Protein AF-A0A0K8J7E3-F1 (afdb_monomer_lite)

Radius of gyration: 13.88 Å; chains: 1; bounding box: 33×21×39 Å

Organism: NCBI:txid1679721

Secondar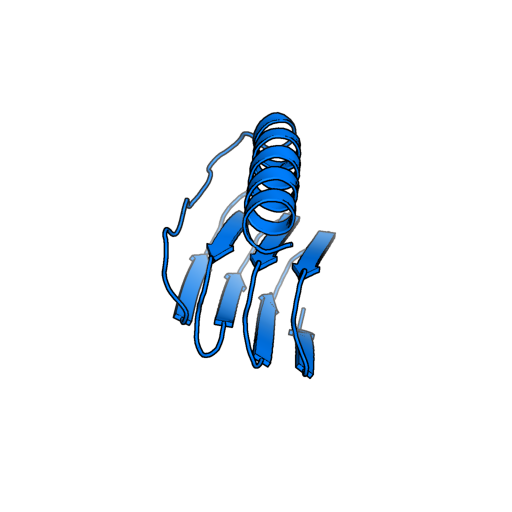y structure (DSSP, 8-state):
-HHHHHHHHHHHHHHHHTT--SS-EEEES-SEEEEEEES-S-EEEEEEESS-S-EEEEEEEES-SEEEEEEEESS-SEEEEEEEESS-SEEEEEEEESS-SEEEEEEE-

Sequence (109 aa):
MRKFKKLMVATSLLMIFSFLLPAVQTSGNVGEEVNICSDAPAVDTILVCSDAPAVDTILVCSDAPAVDTILVCSDAPAVDTILVCSDAPAVDTILVCSDAPAVDTILVC

Structure (mmCIF, N/CA/C/O backbone):
data_AF-A0A0K8J7E3-F1
#
_entry.id   AF-A0A0K8J7E3-F1
#
loop_
_atom_site.group_PDB
_atom_site.id
_atom_site.type_symbol
_atom_site.label_atom_id
_atom_site.label_alt_id
_atom_site.label_comp_id
_atom_site.label_asym_id
_atom_site.label_entity_id
_atom_site.label_seq_id
_atom_site.pdbx_PDB_ins_code
_atom_site.Cartn_x
_atom_site.Cartn_y
_atom_site.Cartn_z
_atom_site.occupancy
_atom_site.B_iso_or_equiv
_atom_site.auth_seq_id
_atom_site.auth_comp_id
_atom_site.auth_asym_id
_atom_site.auth_atom_id
_atom_site.pdbx_PDB_model_num
ATOM 1 N N . MET A 1 1 ? -14.131 5.461 23.973 1.00 55.53 1 MET A N 1
ATOM 2 C CA . MET A 1 1 ? -13.858 4.874 22.641 1.00 55.53 1 MET A CA 1
ATOM 3 C C . MET A 1 1 ? -12.931 5.751 21.792 1.00 55.53 1 MET A C 1
ATOM 5 O O . MET A 1 1 ? -11.831 5.305 21.502 1.00 55.53 1 MET A O 1
ATOM 9 N N . ARG A 1 2 ? -13.282 7.012 21.473 1.00 56.03 2 ARG A N 1
ATOM 10 C CA . ARG A 1 2 ? -12.467 7.901 20.602 1.00 56.03 2 ARG A CA 1
ATOM 11 C C . ARG A 1 2 ? -10.999 8.099 21.032 1.00 56.03 2 ARG A C 1
ATOM 13 O O . ARG A 1 2 ? -10.121 8.135 20.181 1.00 56.03 2 ARG A O 1
ATOM 20 N N . LYS A 1 3 ? -10.712 8.178 22.341 1.00 58.88 3 LYS A N 1
ATOM 21 C CA . LYS A 1 3 ? -9.329 8.319 22.848 1.00 58.88 3 LYS A CA 1
ATOM 22 C C . LYS A 1 3 ? -8.465 7.060 22.682 1.00 58.88 3 LYS A C 1
ATOM 24 O O . LYS A 1 3 ? -7.262 7.191 22.518 1.00 58.88 3 LYS A O 1
ATOM 29 N N . PHE A 1 4 ? -9.069 5.871 22.689 1.00 62.53 4 PHE A N 1
ATOM 30 C CA . PHE A 1 4 ? -8.343 4.610 22.505 1.00 62.53 4 PHE A CA 1
ATOM 31 C C . PHE A 1 4 ? -8.008 4.362 21.032 1.00 62.53 4 PHE A C 1
ATOM 33 O O . PHE A 1 4 ? -6.882 3.985 20.743 1.00 62.53 4 PHE A O 1
ATOM 40 N N . LYS A 1 5 ? -8.930 4.672 20.104 1.00 61.81 5 LYS A N 1
ATOM 41 C CA . LYS A 1 5 ? -8.663 4.619 18.652 1.00 61.81 5 LYS A CA 1
ATOM 42 C C . LYS A 1 5 ? -7.498 5.538 18.255 1.00 61.81 5 LYS A C 1
ATOM 44 O O . LYS A 1 5 ? -6.548 5.074 17.641 1.00 61.81 5 LYS A O 1
ATOM 49 N N . LYS A 1 6 ? -7.507 6.802 18.707 1.00 60.34 6 LYS A N 1
ATOM 50 C CA . LYS A 1 6 ? -6.403 7.749 18.447 1.00 60.34 6 LYS A CA 1
ATOM 51 C C . LYS A 1 6 ? -5.060 7.278 19.010 1.00 60.34 6 LYS A C 1
ATOM 53 O O . LYS A 1 6 ? -4.040 7.450 18.356 1.00 60.34 6 LYS A O 1
ATOM 58 N N . LEU A 1 7 ? -5.058 6.673 20.199 1.00 66.12 7 LEU A N 1
ATOM 59 C CA . LEU A 1 7 ? -3.838 6.132 20.799 1.00 66.12 7 LEU A CA 1
ATOM 60 C C . LEU A 1 7 ? -3.306 4.931 20.008 1.00 66.12 7 LEU A C 1
ATOM 62 O O . LEU A 1 7 ? -2.111 4.859 19.764 1.00 66.12 7 LEU A O 1
ATOM 66 N N . MET A 1 8 ? -4.196 4.036 19.578 1.00 68.12 8 MET A N 1
ATOM 67 C CA . MET A 1 8 ? -3.845 2.821 18.844 1.00 68.12 8 MET A CA 1
ATOM 68 C C . MET A 1 8 ? -3.277 3.139 17.454 1.00 68.12 8 MET A C 1
ATOM 70 O O . MET A 1 8 ? -2.258 2.569 17.067 1.00 68.12 8 MET A O 1
ATOM 74 N N . VAL A 1 9 ? -3.862 4.120 16.755 1.00 66.31 9 VAL A N 1
ATOM 75 C CA . VAL A 1 9 ? -3.327 4.636 15.486 1.00 66.31 9 VAL A CA 1
ATOM 76 C C . VAL A 1 9 ? -1.984 5.324 15.697 1.00 66.31 9 VAL A C 1
ATOM 78 O O . VAL A 1 9 ? -1.047 5.026 14.970 1.00 66.31 9 VAL A O 1
ATOM 81 N N . ALA A 1 10 ? -1.839 6.168 16.723 1.00 64.56 10 ALA A N 1
ATOM 82 C CA . ALA A 1 10 ? -0.562 6.817 17.024 1.00 64.56 10 ALA A CA 1
ATOM 83 C C . ALA A 1 10 ? 0.552 5.805 17.351 1.00 64.56 10 ALA A C 1
ATOM 85 O O . ALA A 1 10 ? 1.688 5.979 16.922 1.00 64.56 10 ALA A O 1
ATOM 86 N N . THR A 1 11 ? 0.242 4.721 18.067 1.00 68.38 11 THR A N 1
ATOM 87 C CA . THR A 1 11 ? 1.211 3.647 18.335 1.00 68.38 11 THR A CA 1
ATOM 88 C C . THR A 1 11 ? 1.515 2.797 17.104 1.00 68.38 11 THR A C 1
ATOM 90 O O . THR A 1 11 ? 2.665 2.415 16.913 1.00 68.38 11 THR A O 1
ATOM 93 N N . SER A 1 12 ? 0.517 2.526 16.254 1.00 68.19 12 SER A N 1
ATOM 94 C CA . SER A 1 12 ? 0.716 1.815 14.984 1.00 68.19 12 SER A CA 1
ATOM 95 C C . SER A 1 12 ? 1.587 2.637 14.037 1.00 68.19 12 SER A C 1
ATOM 97 O O . SER A 1 12 ? 2.507 2.113 13.423 1.00 68.19 12 SER A O 1
ATOM 99 N N . LEU A 1 13 ? 1.348 3.946 13.992 1.00 63.56 13 LEU A N 1
ATOM 100 C CA . LEU A 1 13 ? 2.118 4.912 13.227 1.00 63.56 13 LEU A CA 1
ATOM 101 C C . LEU A 1 13 ? 3.582 4.963 13.677 1.00 63.56 13 LEU A C 1
ATOM 103 O O . LEU A 1 13 ? 4.485 4.924 12.848 1.00 63.56 13 LEU A O 1
ATOM 107 N N . LEU A 1 14 ? 3.818 5.009 14.991 1.00 65.75 14 LEU A N 1
ATOM 108 C CA . LEU A 1 14 ? 5.164 5.027 15.566 1.00 65.75 14 LEU A CA 1
ATOM 109 C C . LEU A 1 14 ? 5.933 3.724 15.282 1.00 65.75 14 LEU A C 1
ATOM 111 O O . LEU A 1 14 ? 7.144 3.761 15.070 1.00 65.75 14 LEU A O 1
ATOM 115 N N . MET A 1 15 ? 5.237 2.582 15.252 1.00 67.75 15 MET A N 1
ATOM 116 C CA . MET A 1 15 ? 5.818 1.295 14.854 1.00 67.75 15 MET A CA 1
ATOM 117 C C . MET A 1 15 ? 6.211 1.303 13.373 1.00 67.75 15 MET A C 1
ATOM 119 O O . MET A 1 15 ? 7.345 0.968 13.058 1.00 67.75 15 MET A O 1
ATOM 123 N N . ILE A 1 16 ? 5.322 1.749 12.482 1.00 64.56 16 ILE A N 1
ATOM 124 C CA . ILE A 1 16 ? 5.559 1.803 11.029 1.00 64.56 16 ILE A CA 1
ATOM 125 C C . ILE A 1 16 ? 6.735 2.732 10.685 1.00 64.56 16 ILE A C 1
ATOM 127 O O . ILE A 1 16 ? 7.652 2.324 9.977 1.00 64.56 16 ILE A O 1
ATOM 131 N N . PHE A 1 17 ? 6.776 3.939 11.262 1.00 61.16 17 PHE A N 1
ATOM 132 C CA . PHE A 1 17 ? 7.888 4.885 11.079 1.00 61.16 17 PHE A CA 1
ATOM 133 C C . PHE A 1 17 ? 9.241 4.346 11.566 1.00 61.16 17 PHE A C 1
ATOM 135 O O . PHE A 1 17 ? 10.281 4.772 11.077 1.00 61.16 17 PHE A O 1
ATOM 142 N N . SER A 1 18 ? 9.247 3.424 12.534 1.00 61.78 18 SER A N 1
ATOM 143 C CA . SER A 1 18 ? 10.486 2.830 13.055 1.00 61.78 18 SER A CA 1
ATOM 144 C C . SER A 1 18 ? 11.093 1.779 12.115 1.00 61.78 18 SER A C 1
ATOM 146 O O . SER A 1 18 ? 12.245 1.399 12.317 1.00 61.78 18 SER A O 1
ATOM 148 N N . PHE A 1 19 ? 10.340 1.296 11.119 1.00 57.16 19 PHE A N 1
ATOM 149 C CA . PHE A 1 19 ? 10.766 0.236 10.198 1.00 57.16 19 PHE A CA 1
ATOM 150 C C . PHE A 1 19 ? 11.220 0.733 8.815 1.00 57.16 19 PHE A C 1
ATOM 152 O O . PHE A 1 19 ? 11.915 -0.014 8.133 1.00 57.16 19 PHE A O 1
ATOM 159 N N . LEU A 1 20 ? 10.893 1.965 8.409 1.00 51.16 20 LEU A N 1
ATOM 160 C CA . LEU A 1 20 ? 11.206 2.495 7.073 1.00 51.16 20 LEU A CA 1
ATOM 161 C C . LEU A 1 20 ? 12.085 3.752 7.158 1.00 51.16 20 LEU A C 1
ATOM 163 O O . LEU A 1 20 ? 11.618 4.824 7.540 1.00 51.16 20 LEU A O 1
ATOM 167 N N . LEU A 1 21 ? 13.359 3.638 6.775 1.00 48.16 21 LEU A N 1
ATOM 168 C CA . LEU A 1 21 ? 14.202 4.799 6.475 1.00 48.16 21 LEU A CA 1
ATOM 169 C C . LEU A 1 21 ? 15.165 4.454 5.329 1.00 48.16 21 LEU A C 1
ATOM 171 O O . LEU A 1 21 ? 16.216 3.850 5.562 1.00 48.16 21 LEU A O 1
ATOM 175 N N . PRO A 1 22 ? 14.787 4.795 4.089 1.00 45.75 22 PRO A N 1
ATOM 176 C CA . PRO A 1 22 ? 15.450 5.894 3.378 1.00 45.75 22 PRO A CA 1
ATOM 177 C C . PRO A 1 22 ? 14.476 6.779 2.554 1.00 45.75 22 PRO A C 1
ATOM 179 O O . PRO A 1 22 ? 13.308 6.469 2.408 1.00 45.75 22 PRO A O 1
ATOM 182 N N . ALA A 1 23 ? 14.956 7.949 2.101 1.00 44.88 23 ALA A N 1
ATOM 183 C CA . ALA A 1 23 ? 14.295 8.918 1.198 1.00 44.88 23 ALA A CA 1
ATOM 184 C C . ALA A 1 23 ? 12.768 9.134 1.354 1.00 44.88 23 ALA A C 1
ATOM 186 O O . ALA A 1 23 ? 12.042 9.245 0.372 1.00 44.88 23 ALA A O 1
ATOM 187 N N . VAL A 1 24 ? 12.290 9.268 2.592 1.00 51.22 24 VAL A N 1
ATOM 188 C CA . VAL A 1 24 ? 10.866 9.450 2.898 1.00 51.22 24 VAL A CA 1
ATOM 189 C C . VAL A 1 24 ? 10.342 10.777 2.329 1.00 51.22 24 VAL A C 1
ATOM 191 O O . VAL A 1 24 ? 10.682 11.850 2.835 1.00 51.22 24 VAL A O 1
ATOM 194 N N . GLN A 1 25 ? 9.466 10.721 1.321 1.00 51.31 25 GLN A N 1
ATOM 195 C CA . GLN A 1 25 ? 8.551 11.828 1.035 1.00 51.31 25 GLN A CA 1
ATOM 196 C C . GLN A 1 25 ? 7.442 11.767 2.092 1.00 51.31 25 GLN A C 1
ATOM 198 O O . GLN A 1 25 ? 6.471 11.028 1.965 1.00 51.31 25 GLN A O 1
ATOM 203 N N . THR A 1 26 ? 7.630 12.470 3.213 1.00 45.78 26 THR A N 1
ATOM 204 C CA . THR A 1 26 ? 6.584 12.582 4.236 1.00 45.78 26 THR A CA 1
ATOM 205 C C . THR A 1 26 ? 5.537 13.572 3.743 1.00 45.78 26 THR A C 1
ATOM 207 O O . THR A 1 26 ? 5.725 14.784 3.882 1.00 45.78 26 THR A O 1
ATOM 210 N N . SER A 1 27 ? 4.436 13.083 3.188 1.00 48.56 27 SER A N 1
ATOM 211 C CA . SER A 1 27 ? 3.274 13.924 2.923 1.00 48.56 27 SER A CA 1
ATOM 212 C C . SER A 1 27 ? 2.382 13.952 4.165 1.00 48.56 27 SER A C 1
ATOM 214 O O . SER A 1 27 ? 1.929 12.925 4.672 1.00 48.56 27 SER A O 1
ATOM 216 N N . GLY A 1 28 ? 2.220 15.139 4.750 1.00 55.50 28 GLY A N 1
ATOM 217 C CA . GLY A 1 28 ? 1.432 15.345 5.964 1.00 55.50 28 GLY A CA 1
ATOM 218 C C . GLY A 1 28 ? -0.008 15.756 5.660 1.00 55.50 28 GLY A C 1
ATOM 219 O O . GLY A 1 28 ? -0.233 16.662 4.866 1.00 55.50 28 GLY A O 1
ATOM 220 N N . ASN A 1 29 ? -0.968 15.160 6.378 1.00 52.81 29 ASN A N 1
ATOM 221 C CA . ASN A 1 29 ? -2.349 15.632 6.586 1.00 52.81 29 ASN A CA 1
ATOM 222 C C . ASN A 1 29 ? -3.222 15.893 5.340 1.0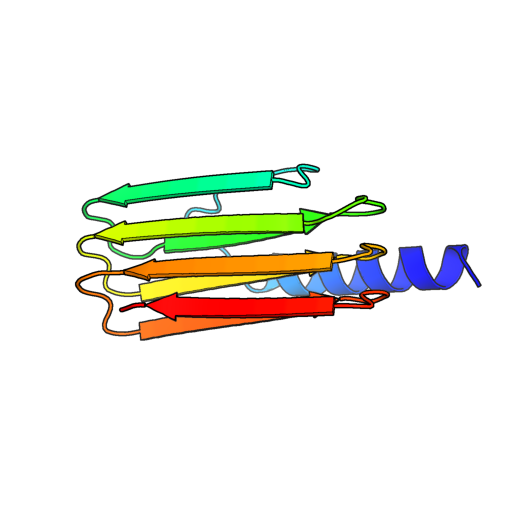0 52.81 29 ASN A C 1
ATOM 224 O O . ASN A 1 29 ? -4.273 16.523 5.480 1.00 52.81 29 ASN A O 1
ATOM 228 N N . VAL A 1 30 ? -2.844 15.429 4.152 1.00 56.44 30 VAL A N 1
ATOM 229 C CA . VAL A 1 30 ? -3.617 15.657 2.926 1.00 56.44 30 VAL A CA 1
ATOM 230 C C . VAL A 1 30 ? -4.515 14.465 2.600 1.00 56.44 30 VAL A C 1
ATOM 232 O O . VAL A 1 30 ? -4.069 13.327 2.559 1.00 56.44 30 VAL A O 1
ATOM 235 N N . GLY A 1 31 ? -5.801 14.738 2.369 1.00 67.69 31 GLY A N 1
ATOM 236 C CA . GLY A 1 31 ? -6.757 13.766 1.821 1.00 67.69 31 GLY A CA 1
ATOM 237 C C . GLY A 1 31 ? -6.583 13.512 0.320 1.00 67.69 31 GLY A C 1
ATOM 238 O O . GLY A 1 31 ? -7.342 12.741 -0.242 1.00 67.69 31 GLY A O 1
ATOM 239 N N . GLU A 1 32 ? -5.614 14.163 -0.325 1.00 77.31 32 GLU A N 1
ATOM 240 C CA . GLU A 1 32 ? -5.294 13.974 -1.738 1.00 77.31 32 GLU A CA 1
ATOM 241 C C . GLU A 1 32 ? -3.785 14.170 -1.942 1.00 77.31 32 GLU A C 1
ATOM 243 O O . GLU A 1 32 ? -3.239 15.224 -1.604 1.00 77.31 32 GLU A O 1
ATOM 248 N N . GLU A 1 33 ? -3.106 13.159 -2.478 1.00 81.12 33 GLU A N 1
ATOM 249 C CA . GLU A 1 33 ? -1.678 13.200 -2.790 1.00 81.12 33 GLU A CA 1
ATOM 250 C C . GLU A 1 33 ? -1.413 12.677 -4.202 1.00 81.12 33 GLU A C 1
ATOM 252 O O . GLU A 1 33 ? -1.900 11.618 -4.595 1.00 81.12 33 GLU A O 1
ATOM 257 N N . VAL A 1 34 ? -0.589 13.410 -4.956 1.00 82.12 34 VAL A N 1
ATOM 258 C CA . VAL A 1 34 ? -0.076 12.970 -6.254 1.00 82.12 34 VAL A CA 1
ATOM 259 C C . VAL A 1 34 ? 1.441 13.084 -6.245 1.00 82.12 34 VAL A C 1
ATOM 261 O O . VAL A 1 34 ? 1.977 14.185 -6.109 1.00 82.12 34 VAL A O 1
ATOM 264 N N . ASN A 1 35 ? 2.130 11.961 -6.427 1.00 80.06 35 ASN A N 1
ATOM 265 C CA . ASN A 1 35 ? 3.585 11.906 -6.500 1.00 80.06 35 ASN A CA 1
ATOM 266 C C . ASN A 1 35 ? 4.033 11.343 -7.857 1.00 80.06 35 ASN A C 1
ATOM 268 O O . ASN A 1 35 ? 3.495 10.349 -8.344 1.00 80.06 35 ASN A O 1
ATOM 272 N N . ILE A 1 36 ? 5.007 12.007 -8.484 1.00 80.56 36 ILE A N 1
ATOM 273 C CA . ILE A 1 36 ? 5.538 11.641 -9.801 1.00 80.56 36 ILE A CA 1
ATOM 274 C C . ILE A 1 36 ? 7.058 11.552 -9.702 1.00 80.56 36 ILE A C 1
ATOM 276 O O . ILE A 1 36 ? 7.721 12.528 -9.352 1.00 80.56 36 ILE A O 1
ATOM 280 N N . CYS A 1 37 ? 7.613 10.391 -10.040 1.00 75.38 37 CYS A N 1
ATOM 281 C CA . CYS A 1 37 ? 9.047 10.124 -9.989 1.00 75.38 37 CYS A CA 1
ATOM 282 C C . CYS A 1 37 ? 9.542 9.543 -11.326 1.00 75.38 37 CYS A C 1
ATOM 284 O O . CYS A 1 37 ? 8.883 8.693 -11.925 1.00 75.38 37 CYS A O 1
ATOM 286 N N . SER A 1 38 ? 10.724 9.969 -11.774 1.00 73.44 38 SER A N 1
ATOM 287 C CA . SER A 1 38 ? 11.450 9.382 -12.910 1.00 73.44 38 SER A CA 1
ATOM 288 C C . SER A 1 38 ? 12.881 9.093 -12.483 1.00 73.44 38 SER A C 1
ATOM 290 O O . SER A 1 38 ? 13.524 10.004 -11.966 1.00 73.44 38 SER A O 1
ATOM 292 N N . ASP A 1 39 ? 13.361 7.880 -12.760 1.00 72.44 39 ASP A N 1
ATOM 293 C CA . ASP A 1 39 ? 14.749 7.448 -12.550 1.00 72.44 39 ASP A CA 1
ATOM 294 C C . ASP A 1 39 ? 15.180 7.550 -11.076 1.00 72.44 39 ASP A C 1
ATOM 296 O O . ASP A 1 39 ? 15.927 8.439 -10.657 1.00 72.44 39 ASP A O 1
ATOM 300 N N . ALA A 1 40 ? 14.636 6.648 -10.255 1.00 67.38 40 ALA A N 1
ATOM 301 C CA . ALA A 1 40 ? 14.926 6.575 -8.826 1.00 67.38 40 ALA A CA 1
ATOM 302 C C . ALA A 1 40 ? 15.268 5.133 -8.429 1.00 67.38 40 ALA A C 1
ATOM 304 O O . ALA A 1 40 ? 14.520 4.226 -8.765 1.00 67.38 40 ALA A O 1
ATOM 305 N N . PRO A 1 41 ? 16.341 4.882 -7.656 1.00 69.81 41 PRO A N 1
ATOM 306 C CA . PRO A 1 41 ? 16.726 3.519 -7.280 1.00 69.81 41 PRO A CA 1
ATOM 307 C C . PRO A 1 41 ? 15.683 2.807 -6.399 1.00 69.81 41 PRO A C 1
ATOM 309 O O . PRO A 1 41 ? 15.652 1.580 -6.378 1.00 69.81 41 PRO A O 1
ATOM 312 N N . ALA A 1 42 ? 14.857 3.567 -5.677 1.00 76.44 42 ALA A N 1
ATOM 313 C CA . ALA A 1 42 ? 13.682 3.106 -4.943 1.00 76.44 42 ALA A CA 1
ATOM 314 C C . ALA A 1 42 ? 12.744 4.298 -4.686 1.00 76.44 42 ALA A C 1
ATOM 316 O O . ALA A 1 42 ? 13.215 5.440 -4.600 1.00 76.44 42 ALA A O 1
ATOM 317 N N . VAL A 1 43 ? 11.443 4.035 -4.551 1.00 77.38 43 VAL A N 1
ATOM 318 C CA . VAL A 1 43 ? 10.428 5.033 -4.191 1.00 77.38 43 VAL A CA 1
ATOM 319 C C . VAL A 1 43 ? 9.634 4.548 -2.986 1.00 77.38 43 VAL A C 1
ATOM 321 O O . VAL A 1 43 ? 8.827 3.635 -3.117 1.00 77.38 43 VAL A O 1
ATOM 324 N N . ASP A 1 44 ? 9.805 5.226 -1.850 1.00 78.19 44 ASP A N 1
ATOM 325 C CA . ASP A 1 44 ? 9.105 4.904 -0.605 1.00 78.19 44 ASP A CA 1
ATOM 326 C C . ASP A 1 44 ? 8.159 6.051 -0.223 1.00 78.19 44 ASP A C 1
ATOM 328 O O . ASP A 1 44 ? 8.591 7.180 0.039 1.00 78.19 44 ASP A O 1
ATOM 332 N N . THR A 1 45 ? 6.855 5.774 -0.182 1.00 77.50 45 THR A N 1
ATOM 333 C CA . THR A 1 45 ? 5.819 6.758 0.167 1.00 77.50 45 THR A CA 1
ATOM 334 C C . THR A 1 45 ? 5.117 6.350 1.454 1.00 77.50 45 THR A C 1
ATOM 336 O O . THR A 1 45 ? 4.640 5.224 1.578 1.00 77.50 45 THR A O 1
ATOM 339 N N . ILE A 1 46 ? 5.029 7.271 2.420 1.00 76.06 46 ILE A N 1
ATOM 340 C CA . ILE A 1 46 ? 4.275 7.065 3.661 1.00 76.06 46 ILE A CA 1
ATOM 341 C C . ILE A 1 46 ? 3.284 8.213 3.829 1.00 76.06 46 ILE A C 1
ATOM 343 O O . ILE A 1 46 ? 3.690 9.343 4.112 1.00 76.06 46 ILE A O 1
ATOM 347 N N . LEU A 1 47 ? 1.992 7.901 3.730 1.00 76.44 47 LEU A N 1
ATOM 348 C CA . LEU A 1 47 ? 0.908 8.856 3.946 1.00 76.44 47 LEU A CA 1
ATOM 349 C C . LEU A 1 47 ? 0.120 8.508 5.211 1.00 76.44 47 LEU A C 1
ATOM 351 O O . LEU A 1 47 ? -0.209 7.352 5.494 1.00 76.44 47 LEU A O 1
ATOM 355 N N . VAL A 1 48 ? -0.164 9.542 6.005 1.00 75.12 48 VAL A N 1
ATOM 356 C CA . VAL A 1 48 ? -0.780 9.410 7.325 1.00 75.12 48 VAL A CA 1
ATOM 357 C C . VAL A 1 48 ? -1.861 10.460 7.502 1.00 75.12 48 VAL A C 1
ATOM 359 O O . VAL A 1 48 ? -1.583 11.651 7.662 1.00 75.12 48 VAL A O 1
ATOM 362 N N . CYS A 1 49 ? -3.104 9.995 7.565 1.00 72.94 49 CYS A N 1
ATOM 363 C CA . CYS A 1 49 ? -4.277 10.849 7.667 1.00 72.94 49 CYS A CA 1
ATOM 364 C C . CYS A 1 49 ? -5.117 10.496 8.898 1.00 72.94 49 CYS A C 1
ATOM 366 O O . CYS A 1 49 ? -5.391 9.336 9.215 1.00 72.94 49 CYS A O 1
ATOM 368 N N . SER A 1 50 ? -5.553 11.527 9.618 1.00 72.25 50 SER A N 1
ATOM 369 C CA . SER A 1 50 ? -6.459 11.393 10.756 1.00 72.25 50 SER A CA 1
ATOM 370 C C . SER A 1 50 ? -7.656 12.295 10.524 1.00 72.25 50 SER A C 1
ATOM 372 O O . SER A 1 50 ? -7.476 13.508 10.549 1.00 72.25 50 SER A O 1
ATOM 374 N N . ASP A 1 51 ? -8.851 11.708 10.425 1.00 71.06 51 ASP A N 1
ATOM 375 C CA . ASP A 1 51 ? -10.116 12.442 10.264 1.00 71.06 51 ASP A CA 1
ATOM 376 C C . ASP A 1 51 ? -10.173 13.196 8.922 1.00 71.06 51 ASP A C 1
ATOM 378 O O . ASP A 1 51 ? -10.189 14.426 8.875 1.00 71.06 51 ASP A O 1
ATOM 382 N N . ALA A 1 52 ? -10.129 12.438 7.821 1.00 68.50 52 ALA A N 1
ATOM 383 C CA . ALA A 1 52 ? -10.191 12.959 6.457 1.00 68.50 52 ALA A CA 1
ATOM 384 C C . ALA A 1 52 ? -11.506 12.516 5.791 1.00 68.50 52 ALA A C 1
ATOM 386 O O . ALA A 1 52 ? -11.896 11.370 5.955 1.00 68.50 52 ALA A O 1
ATOM 387 N N . PRO A 1 53 ? -12.213 13.372 5.037 1.00 72.19 53 PRO A N 1
ATOM 388 C CA . PRO A 1 53 ? -13.476 12.995 4.391 1.00 72.19 53 PRO A CA 1
ATOM 389 C C . PRO A 1 53 ? -13.311 11.989 3.235 1.00 72.19 53 PRO A C 1
ATOM 391 O O . PRO A 1 53 ? -14.260 11.272 2.930 1.00 72.19 53 PRO A O 1
ATOM 394 N N . ALA A 1 54 ? -12.132 11.929 2.621 1.00 82.00 54 ALA A N 1
ATOM 395 C CA . ALA A 1 54 ? -11.666 10.906 1.685 1.00 82.00 54 ALA A CA 1
ATOM 396 C C . ALA A 1 54 ? -10.128 10.951 1.670 1.00 82.00 54 ALA A C 1
ATOM 398 O O . ALA A 1 54 ? -9.549 11.960 2.100 1.00 82.00 54 ALA A O 1
ATOM 399 N N . VAL A 1 55 ? -9.484 9.864 1.246 1.00 85.19 55 VAL A N 1
ATOM 400 C CA . VAL A 1 55 ? -8.029 9.799 1.076 1.00 85.19 55 VAL A CA 1
ATOM 401 C C . VAL A 1 55 ? -7.705 9.205 -0.283 1.00 85.19 55 VAL A C 1
ATOM 403 O O . VAL A 1 55 ? -7.829 7.999 -0.459 1.00 85.19 55 VAL A O 1
ATOM 406 N N . ASP A 1 56 ? -7.231 10.049 -1.190 1.00 86.69 56 ASP A N 1
ATOM 407 C CA . ASP A 1 56 ? -6.895 9.667 -2.556 1.00 86.69 56 ASP A CA 1
ATOM 408 C C . ASP A 1 56 ? -5.382 9.788 -2.757 1.00 86.69 56 ASP A C 1
ATOM 410 O O . ASP A 1 56 ? -4.784 10.831 -2.493 1.00 86.69 56 ASP A O 1
ATOM 414 N N . THR A 1 57 ? -4.736 8.715 -3.203 1.00 86.00 57 THR A N 1
ATOM 415 C CA . THR A 1 57 ? -3.288 8.684 -3.443 1.00 86.00 57 THR A CA 1
ATOM 416 C C . THR A 1 57 ? -3.015 8.226 -4.862 1.00 86.00 57 THR A C 1
ATOM 418 O O . THR A 1 57 ? -3.447 7.146 -5.254 1.00 86.00 57 THR A O 1
ATOM 421 N N . ILE A 1 58 ? -2.268 9.016 -5.630 1.00 86.44 58 ILE A N 1
ATOM 422 C CA . ILE A 1 58 ? -1.803 8.647 -6.966 1.00 86.44 58 ILE A CA 1
ATOM 423 C C . ILE A 1 58 ? -0.280 8.691 -6.985 1.00 86.44 58 ILE A C 1
ATOM 425 O O . ILE A 1 58 ? 0.324 9.748 -6.813 1.00 86.44 58 ILE A O 1
ATOM 429 N N . LEU A 1 59 ? 0.347 7.551 -7.245 1.00 83.94 59 LEU A N 1
ATOM 430 C CA . LEU A 1 59 ? 1.789 7.442 -7.403 1.00 83.94 59 LEU A CA 1
ATOM 431 C C . LEU A 1 59 ? 2.112 7.002 -8.831 1.00 83.94 59 LEU A C 1
ATOM 433 O O . LEU A 1 59 ? 1.612 5.982 -9.300 1.00 83.94 59 LEU A O 1
ATOM 437 N N . VAL A 1 60 ? 2.931 7.789 -9.531 1.00 83.81 60 VAL A N 1
ATOM 438 C CA . VAL A 1 60 ? 3.387 7.499 -10.895 1.00 83.81 60 VAL A CA 1
ATOM 439 C C . VAL A 1 60 ? 4.909 7.431 -10.916 1.00 83.81 60 VAL A C 1
ATOM 441 O O . VAL A 1 60 ? 5.581 8.438 -10.692 1.00 83.81 60 VAL A O 1
ATOM 444 N N . CYS A 1 61 ? 5.467 6.259 -11.209 1.00 77.12 61 CYS A N 1
ATOM 445 C CA . CYS A 1 61 ? 6.911 6.036 -11.224 1.00 77.12 61 CYS A CA 1
ATOM 446 C C . CYS A 1 61 ? 7.386 5.446 -12.555 1.00 77.12 61 CYS A C 1
ATOM 448 O O . CYS A 1 61 ? 6.818 4.490 -13.075 1.00 77.12 61 CYS A O 1
ATOM 450 N N . SER A 1 62 ? 8.472 5.984 -13.100 1.00 75.94 62 SER A N 1
ATOM 451 C CA . SER A 1 62 ? 9.153 5.419 -14.268 1.00 75.94 62 SER A CA 1
ATOM 452 C C . SER A 1 62 ? 10.590 5.075 -13.904 1.00 75.94 62 SER A C 1
ATOM 454 O O . SER A 1 62 ? 11.282 5.941 -13.374 1.00 75.94 62 SER A O 1
ATOM 456 N N . ASP A 1 63 ? 11.029 3.864 -14.256 1.00 74.25 63 ASP A N 1
ATOM 457 C CA . ASP A 1 63 ? 12.395 3.366 -14.027 1.00 74.25 63 ASP A CA 1
ATOM 458 C C . ASP A 1 63 ? 12.783 3.385 -12.537 1.00 74.25 63 ASP A C 1
ATOM 460 O O . ASP A 1 63 ? 13.560 4.223 -12.073 1.00 74.25 63 ASP A O 1
ATOM 464 N N . ALA A 1 64 ? 12.139 2.506 -11.759 1.00 68.75 64 ALA A N 1
ATOM 465 C CA . ALA A 1 64 ? 12.369 2.394 -10.324 1.00 68.75 64 ALA A CA 1
ATOM 466 C C . ALA A 1 64 ? 12.460 0.924 -9.887 1.00 68.75 64 ALA A C 1
ATOM 468 O O . ALA A 1 64 ? 11.441 0.242 -9.890 1.00 68.75 64 ALA A O 1
ATOM 469 N N . PRO A 1 65 ? 13.635 0.424 -9.452 1.00 70.56 65 PRO A N 1
ATOM 470 C CA . PRO A 1 65 ? 13.820 -0.961 -9.016 1.00 70.56 65 PRO A CA 1
ATOM 471 C C . PRO A 1 65 ? 12.853 -1.448 -7.920 1.00 70.56 65 PRO A C 1
ATOM 473 O O . PRO A 1 65 ? 12.575 -2.644 -7.841 1.00 70.56 65 PRO A O 1
ATOM 476 N N . ALA A 1 66 ? 12.352 -0.553 -7.068 1.00 78.94 66 ALA A N 1
ATOM 477 C CA . ALA A 1 66 ? 11.376 -0.880 -6.033 1.00 78.94 66 ALA A CA 1
ATOM 478 C C . ALA A 1 66 ? 10.435 0.301 -5.768 1.00 78.94 66 ALA A C 1
ATOM 480 O O . ALA A 1 66 ? 10.877 1.455 -5.781 1.00 78.94 66 ALA A O 1
ATOM 481 N N . VAL A 1 67 ? 9.159 0.005 -5.512 1.00 81.12 67 VAL A N 1
ATOM 482 C CA . VAL A 1 67 ? 8.157 0.986 -5.079 1.00 81.12 67 VAL A CA 1
ATOM 483 C C . VAL A 1 67 ? 7.399 0.463 -3.863 1.00 81.12 67 VAL A C 1
ATOM 485 O O . VAL A 1 67 ? 6.598 -0.461 -3.992 1.00 81.12 67 VAL A O 1
ATOM 488 N N . ASP A 1 68 ? 7.581 1.116 -2.718 1.00 81.00 68 ASP A N 1
ATOM 489 C CA . ASP A 1 68 ? 6.916 0.764 -1.469 1.00 81.00 68 ASP A CA 1
ATOM 490 C C . ASP A 1 68 ? 5.978 1.896 -1.038 1.00 81.00 68 ASP A C 1
ATOM 492 O O . ASP A 1 68 ? 6.366 3.054 -0.878 1.00 81.00 68 ASP A O 1
ATOM 496 N N . THR A 1 69 ? 4.701 1.579 -0.836 1.00 80.81 69 THR A N 1
ATOM 497 C CA . THR A 1 69 ? 3.694 2.550 -0.388 1.00 80.81 69 THR A CA 1
ATOM 498 C C . THR A 1 69 ? 3.057 2.091 0.911 1.00 80.81 69 THR A C 1
ATOM 500 O O . THR A 1 69 ? 2.528 0.985 0.996 1.00 80.81 69 THR A O 1
ATOM 503 N N . ILE A 1 70 ? 3.054 2.952 1.926 1.00 79.94 70 ILE A N 1
ATOM 504 C CA . ILE A 1 70 ? 2.344 2.724 3.182 1.00 79.94 70 ILE A CA 1
ATOM 505 C C . ILE A 1 70 ? 1.326 3.835 3.408 1.00 79.94 70 ILE A C 1
ATOM 507 O O . ILE A 1 70 ? 1.679 5.003 3.560 1.00 79.94 70 ILE A O 1
ATOM 511 N N . LEU A 1 71 ? 0.058 3.452 3.510 1.00 79.81 71 LEU A N 1
ATOM 512 C CA . LEU A 1 71 ? -1.044 4.360 3.788 1.00 79.81 71 LEU A CA 1
ATOM 513 C C . LEU A 1 71 ? -1.697 4.024 5.131 1.00 79.81 71 LEU A C 1
ATOM 515 O O . LEU A 1 71 ? -2.115 2.891 5.369 1.00 79.81 71 LEU A O 1
ATOM 519 N N . VAL A 1 72 ? -1.792 5.014 6.023 1.00 77.69 72 VAL A N 1
ATOM 520 C CA . VAL A 1 72 ? -2.390 4.870 7.358 1.00 77.69 72 VAL A CA 1
ATOM 521 C C . VAL A 1 72 ? -3.507 5.893 7.567 1.00 77.69 72 VAL A C 1
ATOM 523 O O . VAL A 1 72 ? -3.256 7.097 7.639 1.00 77.69 72 VAL A O 1
ATOM 526 N N . CYS A 1 73 ? -4.743 5.420 7.748 1.00 76.88 73 CYS A N 1
ATOM 527 C CA . CYS A 1 73 ? -5.932 6.262 7.920 1.00 76.88 73 CYS A CA 1
ATOM 528 C C . CYS A 1 73 ? -6.726 5.890 9.185 1.00 76.88 73 CYS A C 1
ATOM 530 O O . CYS A 1 73 ? -7.072 4.729 9.414 1.00 76.88 73 CYS A O 1
ATOM 532 N N . SER A 1 74 ? -7.061 6.874 10.029 1.00 73.81 74 SER A N 1
ATOM 533 C CA . SER A 1 74 ? -7.825 6.612 11.266 1.00 73.81 74 SER A CA 1
ATOM 534 C C . SER A 1 74 ? -9.346 6.677 11.110 1.00 73.81 74 SER A C 1
ATOM 536 O O . SER A 1 74 ? -10.044 6.010 11.875 1.00 73.81 74 SER A O 1
ATOM 538 N N . ASP A 1 75 ? -9.841 7.558 10.248 1.00 73.81 75 ASP A N 1
ATOM 539 C CA . ASP A 1 75 ? -11.265 7.860 10.072 1.00 73.81 75 ASP A CA 1
ATOM 540 C C . ASP A 1 75 ? -11.400 8.512 8.694 1.00 73.81 75 ASP A C 1
ATOM 542 O O . ASP A 1 75 ? -10.983 9.663 8.526 1.00 73.81 75 ASP A O 1
ATOM 546 N N . ALA A 1 76 ? -11.812 7.720 7.702 1.00 74.38 76 ALA A N 1
ATOM 547 C CA . ALA A 1 76 ? -11.964 8.156 6.321 1.00 74.38 76 ALA A CA 1
ATOM 548 C C . ALA A 1 76 ? -13.138 7.440 5.635 1.00 74.38 76 ALA A C 1
ATOM 550 O O . ALA A 1 76 ? -13.099 6.225 5.504 1.00 74.38 76 ALA A O 1
ATOM 551 N N . PRO A 1 77 ? -14.180 8.149 5.167 1.00 78.31 77 PRO A N 1
ATOM 552 C CA . PRO A 1 77 ? -15.298 7.563 4.424 1.00 78.31 77 PRO A CA 1
ATOM 553 C C . PRO A 1 77 ? -14.919 6.735 3.183 1.00 78.31 77 PRO A C 1
ATOM 555 O O . PRO A 1 77 ? -15.651 5.805 2.841 1.00 78.31 77 PRO A O 1
ATOM 558 N N . ALA A 1 78 ? -13.803 7.055 2.529 1.00 84.00 78 ALA A N 1
ATOM 559 C CA . ALA A 1 78 ? -13.246 6.310 1.403 1.00 84.00 78 ALA A CA 1
ATOM 560 C C . ALA A 1 78 ? -11.717 6.437 1.382 1.00 84.00 78 ALA A C 1
ATOM 562 O O . ALA A 1 78 ? -11.180 7.447 1.855 1.00 84.00 78 ALA A O 1
ATOM 563 N N . VAL A 1 79 ? -11.044 5.412 0.856 1.00 86.00 79 VAL A N 1
ATOM 564 C CA . VAL A 1 79 ? -9.599 5.405 0.620 1.00 86.00 79 VAL A CA 1
ATOM 565 C C . VAL A 1 79 ? -9.300 4.803 -0.748 1.00 86.00 79 VAL A C 1
ATOM 567 O O . VAL A 1 79 ? -9.488 3.601 -0.931 1.00 86.00 79 VAL A O 1
ATOM 570 N N . ASP A 1 80 ? -8.780 5.619 -1.659 1.00 88.38 80 ASP A N 1
ATOM 571 C CA . ASP A 1 80 ? -8.482 5.228 -3.031 1.00 88.38 80 ASP A CA 1
ATOM 572 C C . ASP A 1 80 ? -6.980 5.372 -3.304 1.00 88.38 80 ASP A C 1
ATOM 574 O O . ASP A 1 80 ? -6.394 6.447 -3.171 1.00 88.38 80 ASP A O 1
ATOM 578 N N . THR A 1 81 ? -6.337 4.283 -3.720 1.00 87.38 81 THR A N 1
ATOM 579 C CA . THR A 1 81 ? -4.913 4.275 -4.077 1.00 87.38 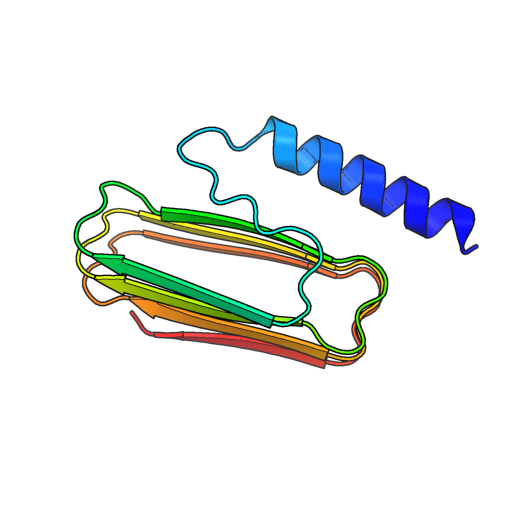81 THR A CA 1
ATOM 580 C C . THR A 1 81 ? -4.744 3.857 -5.527 1.00 87.38 81 THR A C 1
ATOM 582 O O . THR A 1 81 ? -5.198 2.789 -5.930 1.00 87.38 81 THR A O 1
ATOM 585 N N . ILE A 1 82 ? -4.042 4.664 -6.315 1.00 88.94 82 ILE A N 1
ATOM 586 C CA . ILE A 1 82 ? -3.651 4.352 -7.685 1.00 88.94 82 ILE A CA 1
ATOM 587 C C . ILE A 1 82 ? -2.132 4.381 -7.764 1.00 88.94 82 ILE A C 1
ATOM 589 O O . ILE A 1 82 ? -1.504 5.414 -7.554 1.00 88.94 82 ILE A O 1
ATOM 593 N N . LEU A 1 83 ? -1.544 3.249 -8.120 1.00 86.19 83 LEU A N 1
ATOM 594 C CA . LEU A 1 83 ? -0.125 3.126 -8.394 1.00 86.19 83 LEU A CA 1
ATOM 595 C C . LEU A 1 83 ? 0.070 2.777 -9.867 1.00 86.19 83 LEU A C 1
ATOM 597 O O . LEU A 1 83 ? -0.466 1.783 -10.350 1.00 86.19 83 LEU A O 1
ATOM 601 N N . VAL A 1 84 ? 0.819 3.618 -10.575 1.00 85.75 84 VAL A N 1
ATOM 602 C CA . VAL A 1 84 ? 1.235 3.420 -11.961 1.00 85.75 84 VAL A CA 1
ATOM 603 C C . VAL A 1 84 ? 2.754 3.361 -12.004 1.00 85.75 84 VAL A C 1
ATOM 605 O O . VAL A 1 84 ? 3.432 4.336 -11.692 1.00 85.75 84 VAL A O 1
ATOM 608 N N . CYS A 1 85 ? 3.301 2.233 -12.425 1.00 80.69 85 CYS A N 1
ATOM 609 C CA . CYS A 1 85 ? 4.717 2.059 -12.693 1.00 80.69 85 CYS A CA 1
ATOM 610 C C . CYS A 1 85 ? 4.939 1.503 -14.104 1.00 80.69 85 CYS A C 1
ATOM 612 O O . CYS A 1 85 ? 3.991 1.057 -14.742 1.00 80.69 85 CYS A O 1
ATOM 614 N N . SER A 1 86 ? 6.155 1.664 -14.638 1.00 77.31 86 SER A N 1
ATOM 615 C CA . SER A 1 86 ? 6.496 1.215 -16.001 1.00 77.31 86 SER A CA 1
ATOM 616 C C . SER A 1 86 ? 7.705 0.281 -16.071 1.00 77.31 86 SER A C 1
ATOM 618 O O . SER A 1 86 ? 7.901 -0.356 -17.103 1.00 77.31 86 SER A O 1
ATOM 620 N N . ASP A 1 87 ? 8.542 0.245 -15.030 1.00 71.50 87 ASP A N 1
ATOM 621 C CA . ASP A 1 87 ? 9.698 -0.658 -14.940 1.00 71.50 87 ASP A CA 1
ATOM 622 C C . ASP A 1 87 ? 10.076 -0.844 -13.460 1.00 71.50 87 ASP A C 1
ATOM 624 O O . ASP A 1 87 ? 11.074 -0.312 -12.970 1.00 71.50 87 ASP A O 1
ATOM 628 N N . ALA A 1 88 ? 9.178 -1.499 -12.712 1.00 66.00 88 ALA A N 1
ATOM 629 C CA . ALA A 1 88 ? 9.345 -1.772 -11.287 1.00 66.00 88 ALA A CA 1
ATOM 630 C C . ALA A 1 88 ? 9.379 -3.287 -11.013 1.00 66.00 88 ALA A C 1
ATOM 632 O O . ALA A 1 88 ? 8.333 -3.939 -11.048 1.00 66.00 88 ALA A O 1
ATOM 633 N N . PRO A 1 89 ? 10.559 -3.881 -10.746 1.00 67.31 89 PRO A N 1
ATOM 634 C CA . PRO A 1 89 ? 10.675 -5.303 -10.442 1.00 67.31 89 PRO A CA 1
ATOM 635 C C . PRO A 1 89 ? 10.048 -5.703 -9.099 1.00 67.31 89 PRO A C 1
ATOM 637 O O . PRO A 1 89 ? 9.736 -6.882 -8.921 1.00 67.31 89 PRO A O 1
ATOM 640 N N . ALA A 1 90 ? 9.849 -4.759 -8.173 1.00 78.69 90 ALA A N 1
ATOM 641 C CA . ALA A 1 90 ? 9.142 -4.979 -6.915 1.00 78.69 90 ALA A CA 1
ATOM 642 C C . ALA A 1 90 ? 8.193 -3.814 -6.603 1.00 78.69 90 ALA A C 1
ATOM 644 O O . ALA A 1 90 ? 8.576 -2.649 -6.713 1.00 78.69 90 ALA A O 1
ATOM 645 N N . VAL A 1 91 ? 6.962 -4.148 -6.210 1.00 82.25 91 VAL A N 1
ATOM 646 C CA . VAL A 1 91 ? 5.964 -3.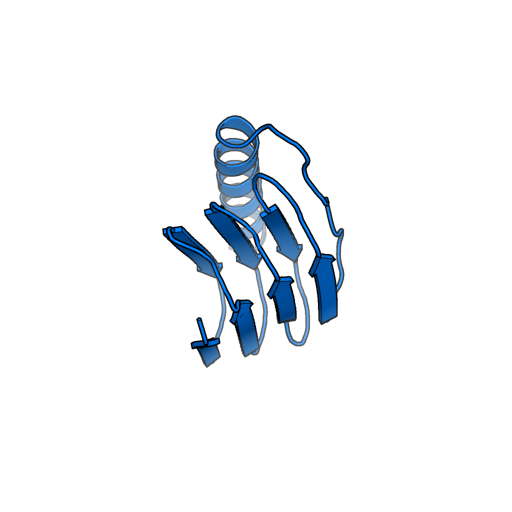189 -5.737 1.00 82.25 91 VAL A CA 1
ATOM 647 C C . VAL A 1 91 ? 5.287 -3.748 -4.494 1.00 82.25 91 VAL A C 1
ATOM 649 O O . VAL A 1 91 ? 4.610 -4.774 -4.587 1.00 82.25 91 VAL A O 1
ATOM 652 N N . ASP A 1 92 ? 5.416 -3.048 -3.371 1.00 83.44 92 ASP A N 1
ATOM 653 C CA . ASP A 1 92 ? 4.722 -3.371 -2.130 1.00 83.44 92 ASP A CA 1
ATOM 654 C C . ASP A 1 92 ? 3.776 -2.235 -1.721 1.00 83.44 92 ASP A C 1
ATOM 656 O O . ASP A 1 92 ? 4.084 -1.045 -1.779 1.00 83.44 92 ASP A O 1
ATOM 660 N N . THR A 1 93 ? 2.560 -2.593 -1.309 1.00 81.94 93 THR A N 1
ATOM 661 C CA . THR A 1 93 ? 1.566 -1.631 -0.817 1.00 81.94 93 THR A CA 1
ATOM 662 C C . THR A 1 93 ? 0.953 -2.138 0.477 1.00 81.94 93 THR A C 1
ATOM 664 O O . THR A 1 93 ? 0.395 -3.234 0.537 1.00 81.94 93 THR A O 1
ATOM 667 N N . ILE A 1 94 ? 1.043 -1.324 1.525 1.00 82.44 94 ILE A N 1
ATOM 668 C CA . ILE A 1 94 ? 0.475 -1.593 2.841 1.00 82.44 94 ILE A CA 1
ATOM 669 C C . ILE A 1 94 ? -0.580 -0.537 3.132 1.00 82.44 94 ILE A C 1
ATOM 671 O O . ILE A 1 94 ? -0.286 0.654 3.197 1.00 82.44 94 ILE A O 1
ATOM 675 N N . LEU A 1 95 ? -1.805 -0.990 3.384 1.00 80.81 95 LEU A N 1
ATOM 676 C CA . LEU A 1 95 ? -2.911 -0.129 3.772 1.00 80.81 95 LEU A CA 1
ATOM 677 C C . LEU A 1 95 ? -3.409 -0.475 5.176 1.00 80.81 95 LEU A C 1
ATOM 679 O O . LEU A 1 95 ? -3.778 -1.615 5.460 1.00 80.81 95 LEU A O 1
ATOM 683 N N . VAL A 1 96 ? -3.454 0.527 6.054 1.00 79.31 96 VAL A N 1
ATOM 684 C CA . VAL A 1 96 ? -3.929 0.406 7.435 1.00 79.31 96 VAL A CA 1
ATOM 685 C C . VAL A 1 96 ? -5.036 1.425 7.691 1.00 79.31 96 VAL A C 1
ATOM 687 O O . VAL A 1 96 ? -4.771 2.591 7.978 1.00 79.31 96 VAL A O 1
ATOM 690 N N . CYS A 1 97 ? -6.291 0.972 7.660 1.00 76.00 97 CYS A N 1
ATOM 691 C CA . CYS A 1 97 ? -7.466 1.808 7.921 1.00 76.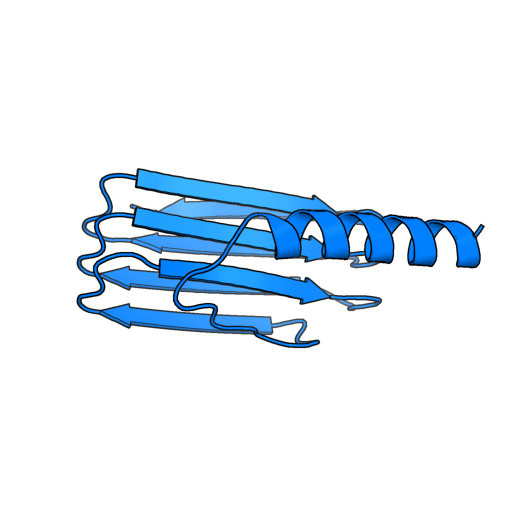00 97 CYS A CA 1
ATOM 692 C C . CYS A 1 97 ? -8.20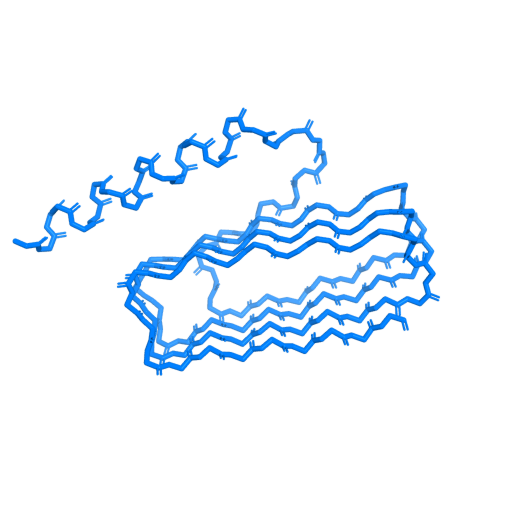4 1.355 9.189 1.00 76.00 97 CYS A C 1
ATOM 694 O O . CYS A 1 97 ? -8.518 0.177 9.347 1.00 76.00 97 CYS A O 1
ATOM 696 N N . SER A 1 98 ? -8.498 2.284 10.105 1.00 74.62 98 SER A N 1
ATOM 697 C CA . SER A 1 98 ? -9.263 1.986 11.334 1.00 74.62 98 SER A CA 1
ATOM 698 C C . SER A 1 98 ? -10.776 2.190 11.203 1.00 74.62 98 SER A C 1
ATOM 700 O O . SER A 1 98 ? -11.536 1.620 11.990 1.00 74.62 98 SER A O 1
ATOM 702 N N . ASP A 1 99 ? -11.211 3.032 10.269 1.00 72.00 99 ASP A N 1
ATOM 703 C CA . ASP A 1 99 ? -12.618 3.286 9.949 1.00 72.00 99 ASP A CA 1
ATOM 704 C C . ASP A 1 99 ? -12.671 3.735 8.484 1.00 72.00 99 ASP A C 1
ATOM 706 O O . ASP A 1 99 ? -12.351 4.884 8.186 1.00 72.00 99 ASP A O 1
ATOM 710 N N . ALA A 1 100 ? -12.948 2.789 7.582 1.00 71.50 100 ALA A N 1
ATOM 711 C CA . ALA A 1 100 ? -13.082 3.036 6.149 1.00 71.50 100 ALA A CA 1
ATOM 712 C C . ALA A 1 100 ? -14.232 2.199 5.561 1.00 71.50 100 ALA A C 1
ATOM 714 O O . ALA A 1 100 ? -14.113 0.975 5.477 1.00 71.50 100 ALA A O 1
ATOM 715 N N . PRO A 1 101 ? -15.367 2.826 5.202 1.00 73.88 101 PRO A N 1
ATOM 716 C CA . PRO A 1 101 ? -16.482 2.168 4.526 1.00 73.88 101 PRO A CA 1
ATOM 717 C C . PRO A 1 101 ? -16.124 1.592 3.152 1.00 73.88 101 PRO A C 1
ATOM 719 O O . PRO A 1 101 ? -16.706 0.582 2.759 1.00 73.88 101 PRO A O 1
ATOM 722 N N . ALA A 1 102 ? -15.208 2.241 2.429 1.00 83.06 102 ALA A N 1
ATOM 723 C CA . ALA A 1 102 ? -14.766 1.854 1.095 1.00 83.06 102 ALA A CA 1
ATOM 724 C C . ALA A 1 102 ? -13.244 1.985 0.977 1.00 83.06 102 ALA A C 1
ATOM 726 O O . ALA A 1 102 ? -12.656 2.924 1.517 1.00 83.06 102 ALA A O 1
ATOM 727 N N . VAL A 1 103 ? -12.636 1.017 0.296 1.00 86.00 103 VAL A N 1
ATOM 728 C CA . VAL A 1 103 ? -11.205 0.964 0.008 1.00 86.00 103 VAL A CA 1
ATOM 729 C C . VAL A 1 103 ? -11.035 0.422 -1.402 1.00 86.00 103 VAL A C 1
ATOM 731 O O . VAL A 1 103 ? -11.391 -0.735 -1.635 1.00 86.00 103 VAL A O 1
ATOM 734 N N . ASP A 1 104 ? -10.445 1.216 -2.289 1.00 89.75 104 ASP A N 1
ATOM 735 C CA . ASP A 1 104 ? -10.071 0.789 -3.631 1.00 89.75 104 ASP A CA 1
ATOM 736 C C . ASP A 1 104 ? -8.559 0.928 -3.842 1.00 89.75 104 ASP A C 1
ATOM 738 O O . ASP A 1 104 ? -7.896 1.863 -3.396 1.00 89.75 104 ASP A O 1
ATOM 742 N N . THR A 1 105 ? -7.968 -0.061 -4.508 1.00 87.88 105 THR A N 1
ATOM 743 C CA . THR A 1 105 ? -6.548 -0.040 -4.864 1.00 87.88 105 THR A CA 1
ATOM 744 C C . THR A 1 105 ? -6.387 -0.516 -6.293 1.00 87.88 105 THR A C 1
ATOM 746 O O . THR A 1 105 ? -6.795 -1.622 -6.649 1.00 87.88 105 THR A O 1
ATOM 749 N N . ILE A 1 106 ? -5.781 0.333 -7.112 1.00 89.62 106 ILE A N 1
ATOM 750 C CA . ILE A 1 106 ? -5.460 0.066 -8.503 1.00 89.62 106 ILE A CA 1
ATOM 751 C C . ILE A 1 106 ? -3.946 0.053 -8.617 1.00 89.62 106 ILE A C 1
ATOM 753 O O . ILE A 1 106 ? -3.283 1.040 -8.312 1.00 89.62 106 ILE A O 1
ATOM 757 N N . LEU A 1 107 ? -3.416 -1.069 -9.089 1.00 86.50 107 LEU A N 1
ATOM 758 C CA . LEU A 1 107 ? -2.008 -1.222 -9.402 1.00 86.50 107 LEU A CA 1
ATOM 759 C C . LEU A 1 107 ? -1.854 -1.494 -10.898 1.00 86.50 107 LEU A C 1
ATOM 761 O O . LEU A 1 107 ? -2.421 -2.451 -11.429 1.00 86.50 107 LEU A O 1
ATOM 765 N N . VAL A 1 108 ? -1.091 -0.636 -11.561 1.00 84.38 108 VAL A N 1
ATOM 766 C CA . VAL A 1 108 ? -0.671 -0.745 -12.955 1.00 84.38 108 VAL A CA 1
ATOM 767 C C . VAL A 1 108 ? 0.855 -0.725 -12.948 1.00 84.38 108 VAL A C 1
ATOM 769 O O . VAL A 1 108 ? 1.435 0.212 -12.407 1.00 84.38 108 VAL A O 1
ATOM 772 N N . CYS A 1 109 ? 1.504 -1.742 -13.509 1.00 74.12 109 CYS A N 1
ATOM 773 C CA . CYS A 1 109 ? 2.965 -1.854 -13.577 1.00 74.12 109 CYS A CA 1
ATOM 774 C C . CYS A 1 109 ? 3.426 -2.176 -14.994 1.00 74.12 109 CYS A C 1
ATOM 776 O O . CYS A 1 109 ? 2.655 -2.877 -15.695 1.00 74.12 109 CYS A O 1
#

Foldseek 3Di:
DVVVLVVVLVVVVVVVVVPDDDPEPEDPADLEEEEAEEADQEAEYEYEHEDDQHHEYEYAYERYQEYEYEYAYRAYQEYEYEYAYDDYPYYYYHYHYNHYPYYYYHYHD

pLDDT: mean 72.99, std 11.07, range [44.88, 89.75]